Protein AF-A0A3P7KPG3-F1 (afdb_monomer)

Sequence (148 aa):
MLAALNVNKDDPLLQVYSSTQEKLDAVTAELQKEKNRSKALESEVEDLQGEFELDRLDYLETIRKQDQQLKLLGQILDKIQPIIRKDSNYYNIEKVKKDSIWNEDEGRWVLPEMSVSRTVLPNAHNGKFLPLVTPRYYQLYFRDWFKQ

Organism: Strongylus vulgaris (NCBI:txid40348)

Structure (mmCIF, N/CA/C/O backbone):
data_AF-A0A3P7KPG3-F1
#
_entry.id   AF-A0A3P7KPG3-F1
#
loop_
_atom_site.group_PDB
_atom_site.id
_atom_site.type_symbol
_atom_site.label_atom_id
_atom_site.label_alt_id
_atom_site.label_comp_id
_atom_site.label_asym_id
_atom_site.label_entity_id
_atom_site.label_seq_id
_atom_site.pdbx_PDB_ins_code
_atom_site.Cartn_x
_atom_site.Cartn_y
_atom_site.Cartn_z
_atom_site.occupancy
_atom_site.B_iso_or_equiv
_atom_site.auth_seq_id
_atom_site.auth_comp_id
_atom_site.auth_asym_id
_atom_site.auth_atom_id
_atom_site.pdbx_PDB_model_num
ATOM 1 N N . MET A 1 1 ? -34.325 -14.241 79.768 1.00 38.91 1 MET A N 1
ATOM 2 C CA . MET A 1 1 ? -35.617 -13.795 79.210 1.00 38.91 1 MET A CA 1
ATOM 3 C C . MET A 1 1 ? -35.340 -13.248 77.814 1.00 38.91 1 MET A C 1
ATOM 5 O O . MET A 1 1 ? -35.168 -12.054 77.636 1.00 38.91 1 MET A O 1
ATOM 9 N N . LEU A 1 2 ? -35.167 -14.153 76.847 1.00 44.59 2 LEU A N 1
ATOM 10 C CA . LEU A 1 2 ? -35.043 -13.812 75.431 1.00 44.59 2 LEU A CA 1
ATOM 11 C C . LEU A 1 2 ? -36.469 -13.615 74.921 1.00 44.59 2 LEU A C 1
ATOM 13 O O . LEU A 1 2 ? -37.086 -14.547 74.413 1.00 44.59 2 LEU A O 1
ATOM 17 N N . ALA A 1 3 ? -37.028 -12.432 75.177 1.00 45.91 3 ALA A N 1
ATOM 18 C CA . ALA A 1 3 ? -38.229 -12.001 74.487 1.00 45.91 3 ALA A CA 1
ATOM 19 C C . ALA A 1 3 ? -37.832 -11.878 73.019 1.00 45.91 3 ALA A C 1
ATOM 21 O O . ALA A 1 3 ? -37.131 -10.948 72.623 1.00 45.91 3 ALA A O 1
ATOM 22 N N . ALA A 1 4 ? -38.188 -12.912 72.262 1.00 51.00 4 ALA A N 1
ATOM 23 C CA . ALA A 1 4 ? -38.101 -12.930 70.825 1.00 51.00 4 ALA A CA 1
ATOM 24 C C . ALA A 1 4 ? -38.693 -11.614 70.319 1.00 51.00 4 ALA A C 1
ATOM 26 O O . ALA A 1 4 ? -39.880 -11.342 70.506 1.00 51.00 4 ALA A O 1
ATOM 27 N N . LEU A 1 5 ? -37.839 -10.794 69.711 1.00 51.03 5 LEU A N 1
ATOM 28 C CA . LEU A 1 5 ? -38.249 -9.781 68.758 1.00 51.03 5 LEU A CA 1
ATOM 29 C C . LEU A 1 5 ? -38.984 -10.537 67.649 1.00 51.03 5 LEU A C 1
ATOM 31 O O . LEU A 1 5 ? -38.387 -10.966 66.665 1.00 51.03 5 LEU A O 1
ATOM 35 N N . ASN A 1 6 ? -40.277 -10.779 67.862 1.00 55.44 6 ASN A N 1
ATOM 36 C CA . ASN A 1 6 ? -41.199 -11.280 66.863 1.00 55.44 6 ASN A CA 1
ATOM 37 C C . ASN A 1 6 ? -41.466 -10.123 65.898 1.00 55.44 6 ASN A C 1
ATOM 39 O O . ASN A 1 6 ? -42.538 -9.520 65.896 1.00 55.44 6 ASN A O 1
ATOM 43 N N . VAL A 1 7 ? -40.431 -9.770 65.133 1.00 58.09 7 VAL A N 1
ATOM 44 C CA . VAL A 1 7 ? -40.558 -8.977 63.919 1.00 58.09 7 VAL A CA 1
ATOM 45 C C . VAL A 1 7 ? -41.374 -9.858 62.985 1.00 58.09 7 VAL A C 1
ATOM 47 O O . VAL A 1 7 ? -40.856 -10.809 62.397 1.00 58.09 7 VAL A O 1
ATOM 50 N N . ASN A 1 8 ? -42.688 -9.628 62.953 1.00 61.88 8 ASN A N 1
ATOM 51 C CA . ASN A 1 8 ? -43.569 -10.312 62.021 1.00 61.88 8 ASN A CA 1
ATOM 52 C C . ASN A 1 8 ? -43.022 -10.056 60.615 1.00 61.88 8 ASN A C 1
ATOM 54 O O . ASN A 1 8 ? -42.847 -8.909 60.212 1.00 61.88 8 ASN A O 1
ATOM 58 N N . LYS A 1 9 ? -42.748 -11.130 59.869 1.00 59.75 9 LYS A N 1
ATOM 59 C CA . LYS A 1 9 ? -42.290 -11.066 58.469 1.00 59.75 9 LYS A CA 1
ATOM 60 C C . LYS A 1 9 ? -43.300 -10.365 57.540 1.00 59.75 9 LYS A C 1
ATOM 62 O O . LYS A 1 9 ? -42.970 -10.045 56.402 1.00 59.75 9 LYS A O 1
ATOM 67 N N . ASP A 1 10 ? -44.498 -10.102 58.057 1.00 66.12 10 ASP A N 1
ATOM 68 C CA . ASP A 1 10 ? -45.590 -9.387 57.405 1.00 66.12 10 ASP A CA 1
ATOM 69 C C . ASP A 1 10 ? -45.587 -7.876 57.684 1.00 66.12 10 ASP A C 1
ATOM 71 O O . ASP A 1 10 ? -46.525 -7.195 57.279 1.00 66.12 10 ASP A O 1
ATOM 75 N N . ASP A 1 11 ? -44.571 -7.331 58.370 1.00 79.38 11 ASP A N 1
ATOM 76 C CA . ASP A 1 11 ? -44.405 -5.879 58.482 1.00 79.38 11 ASP A CA 1
ATOM 77 C C . ASP A 1 11 ? -44.168 -5.291 57.074 1.00 79.38 11 ASP A C 1
ATOM 79 O O . ASP A 1 11 ? -43.120 -5.556 56.464 1.00 79.38 11 ASP A O 1
ATOM 83 N N . PRO A 1 12 ? -45.111 -4.498 56.527 1.00 82.88 12 PRO A N 1
ATOM 84 C CA . PRO A 1 12 ? -45.011 -3.969 55.169 1.00 82.88 12 PRO A CA 1
ATOM 85 C C . PRO A 1 12 ? -43.734 -3.151 54.951 1.00 82.88 12 PRO A C 1
ATOM 87 O O . PRO A 1 12 ? -43.199 -3.111 53.842 1.00 82.88 12 PRO A O 1
ATOM 90 N N . LEU A 1 13 ? -43.206 -2.529 56.010 1.00 86.12 13 LEU A N 1
ATOM 91 C CA . LEU A 1 13 ? -41.978 -1.745 55.940 1.00 86.12 13 LEU A CA 1
ATOM 92 C C . LEU A 1 13 ? -40.745 -2.631 55.700 1.00 86.12 13 LEU A C 1
ATOM 94 O O . LEU A 1 13 ? -39.859 -2.257 54.930 1.00 86.12 13 LEU A O 1
ATOM 98 N N . LEU A 1 14 ? -40.712 -3.829 56.293 1.00 84.38 14 LEU A N 1
ATOM 99 C CA . LEU A 1 14 ? -39.634 -4.804 56.103 1.00 84.38 14 LEU A CA 1
ATOM 100 C C . LEU A 1 14 ? -39.641 -5.375 54.673 1.00 84.38 14 LEU A C 1
ATOM 102 O O . LEU A 1 14 ? -38.582 -5.599 54.082 1.00 84.38 14 LEU A O 1
ATOM 106 N N . GLN A 1 15 ? -40.828 -5.558 54.087 1.00 86.00 15 GLN A N 1
ATOM 107 C CA . GLN A 1 15 ? -40.989 -6.007 52.698 1.00 86.00 15 GLN A CA 1
ATOM 108 C C . GLN A 1 15 ? -40.553 -4.939 51.686 1.00 86.00 15 GLN A C 1
ATOM 110 O O . GLN A 1 15 ? -39.842 -5.240 50.729 1.00 86.00 15 GLN A O 1
ATOM 115 N N . VAL A 1 16 ? -40.915 -3.671 51.910 1.00 89.75 16 VAL A N 1
ATOM 116 C CA . VAL A 1 16 ? -40.454 -2.565 51.054 1.00 89.75 16 VAL A CA 1
ATOM 117 C C . VAL A 1 16 ? -38.939 -2.397 51.158 1.00 89.75 16 VAL A C 1
ATOM 119 O O . VAL A 1 16 ? -38.279 -2.227 50.132 1.00 89.75 16 VAL A O 1
ATOM 122 N N . TYR A 1 17 ? -38.373 -2.488 52.365 1.00 89.00 17 TYR A N 1
ATOM 123 C CA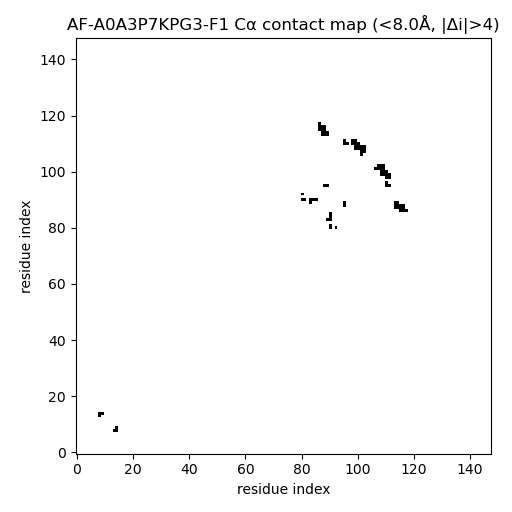 . TYR A 1 17 ? -36.928 -2.383 52.565 1.00 89.00 17 TYR A CA 1
ATOM 124 C C . TYR A 1 17 ? -36.169 -3.524 51.877 1.00 89.00 17 TYR A C 1
ATOM 126 O O . TYR A 1 17 ? -35.251 -3.256 51.107 1.00 89.00 17 TYR A O 1
ATOM 134 N N . SER A 1 18 ? -36.593 -4.777 52.077 1.00 84.94 18 SER A N 1
ATOM 135 C CA . SER A 1 18 ? -35.984 -5.938 51.406 1.00 84.94 18 SER A CA 1
ATOM 136 C C . SER A 1 18 ? -36.102 -5.860 49.882 1.00 84.94 18 SER A C 1
ATOM 138 O O . SER A 1 18 ? -35.093 -5.999 49.199 1.00 84.94 18 SER A O 1
ATOM 140 N N . SER A 1 19 ? -37.275 -5.516 49.336 1.00 90.81 19 SER A N 1
ATOM 141 C CA . SER A 1 19 ? -37.448 -5.332 47.886 1.00 90.81 19 SER A CA 1
ATOM 142 C C . SER A 1 19 ? -36.581 -4.200 47.325 1.00 90.81 19 SER A C 1
ATOM 144 O O . SER A 1 19 ? -36.068 -4.289 46.208 1.00 90.81 19 SER A O 1
ATOM 146 N N . THR A 1 20 ? -36.408 -3.118 48.086 1.00 92.31 20 THR A N 1
ATOM 147 C CA . THR A 1 20 ? -35.553 -1.994 47.680 1.00 92.31 20 THR A CA 1
ATOM 148 C C . THR A 1 20 ? -34.080 -2.388 47.715 1.00 92.31 20 THR A C 1
ATOM 150 O O . THR A 1 20 ? -33.349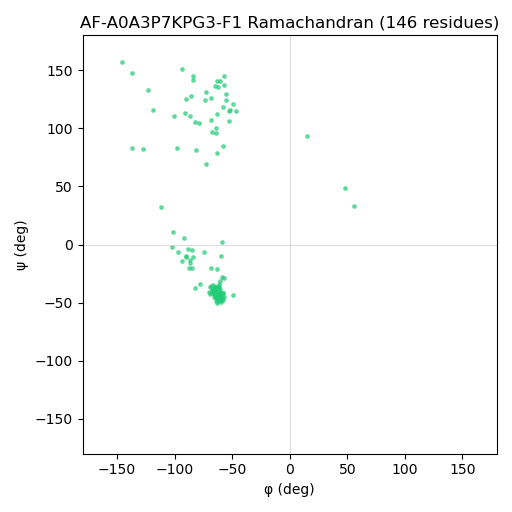 -2.052 46.786 1.00 92.31 20 THR A O 1
ATOM 153 N N . GLN A 1 21 ? -33.660 -3.140 48.734 1.00 93.00 21 GLN A N 1
ATOM 154 C CA . GLN A 1 21 ? -32.302 -3.662 48.842 1.00 93.00 21 GLN A CA 1
ATOM 155 C C . GLN A 1 21 ? -31.985 -4.630 47.696 1.00 93.00 21 GLN A C 1
ATOM 157 O O . GLN A 1 21 ? -30.973 -4.457 47.027 1.00 93.00 21 GLN A O 1
ATOM 162 N N . GLU A 1 22 ? -32.883 -5.569 47.385 1.00 94.38 22 GLU A N 1
ATOM 163 C CA . GLU A 1 22 ? -32.716 -6.491 46.253 1.00 94.38 22 GLU A CA 1
ATOM 164 C C . GLU A 1 22 ? -32.566 -5.748 44.918 1.00 94.38 22 GLU A C 1
ATOM 166 O O . GLU A 1 22 ? -31.708 -6.087 44.101 1.00 94.38 22 GLU A O 1
ATOM 171 N N . LYS A 1 23 ? -33.364 -4.696 44.690 1.00 95.12 23 LYS A N 1
ATOM 172 C CA . LYS A 1 23 ? -33.237 -3.853 43.489 1.00 95.12 23 LYS A CA 1
ATOM 173 C C . LYS A 1 23 ? -31.916 -3.093 43.463 1.00 95.12 23 LYS A C 1
ATOM 175 O O . LYS A 1 23 ? -31.309 -2.987 42.401 1.00 95.12 23 LYS A O 1
ATOM 180 N N . LEU A 1 24 ? -31.481 -2.557 44.603 1.00 96.31 24 LEU A N 1
ATOM 181 C CA . LEU A 1 24 ? -30.203 -1.859 44.716 1.00 96.31 24 LEU A CA 1
ATOM 182 C C . LEU A 1 24 ? -29.037 -2.802 44.399 1.00 96.31 24 LEU A C 1
ATOM 184 O O . LEU A 1 24 ? -28.144 -2.432 43.634 1.00 96.31 24 LEU A O 1
ATOM 188 N N . ASP A 1 25 ? -29.076 -4.025 44.922 1.00 96.12 25 ASP A N 1
ATOM 189 C CA . ASP A 1 25 ? -28.065 -5.051 44.675 1.00 96.12 25 ASP A CA 1
ATOM 190 C C . ASP A 1 25 ? -28.055 -5.467 43.198 1.00 96.12 25 ASP A C 1
ATOM 192 O O . ASP A 1 25 ? -26.991 -5.519 42.578 1.00 96.12 25 ASP A O 1
ATOM 196 N N . ALA A 1 26 ? -29.232 -5.668 42.593 1.00 96.62 26 ALA A N 1
ATOM 197 C CA . ALA A 1 26 ? -29.361 -5.988 41.171 1.00 96.62 26 ALA A CA 1
ATOM 198 C C . ALA A 1 26 ? -28.807 -4.871 40.268 1.00 96.62 26 ALA A C 1
ATOM 200 O O . ALA A 1 26 ? -28.042 -5.142 39.342 1.00 96.62 26 ALA A O 1
ATOM 201 N N . VAL A 1 27 ? -29.137 -3.607 40.558 1.00 97.38 27 VAL A N 1
ATOM 202 C CA . VAL A 1 27 ? -28.611 -2.446 39.818 1.00 97.38 27 VAL A CA 1
ATOM 203 C C . VAL A 1 27 ? -27.099 -2.319 39.999 1.00 97.38 27 VAL A C 1
ATOM 205 O O . VAL A 1 27 ? -26.387 -2.035 39.037 1.00 97.38 27 VAL A O 1
ATOM 208 N N . THR A 1 28 ? -26.588 -2.559 41.207 1.00 96.88 28 THR A N 1
ATOM 209 C CA . THR A 1 28 ? -25.147 -2.506 41.490 1.00 96.88 28 THR A CA 1
ATOM 210 C C . THR A 1 28 ? -24.396 -3.608 40.742 1.00 96.88 28 THR A C 1
ATOM 212 O O . THR A 1 28 ? -23.328 -3.348 40.183 1.00 96.88 28 THR A O 1
ATOM 215 N N . ALA A 1 29 ? -24.964 -4.815 40.670 1.00 97.31 29 ALA A N 1
ATOM 216 C CA . ALA A 1 29 ? -24.402 -5.926 39.911 1.00 97.31 29 ALA A CA 1
ATOM 217 C C . ALA A 1 29 ? -24.357 -5.627 38.404 1.00 97.31 29 ALA A C 1
ATOM 219 O O . ALA A 1 29 ? -23.310 -5.813 37.776 1.00 97.31 29 ALA A O 1
ATOM 220 N N . GLU A 1 30 ? -25.445 -5.102 37.831 1.00 97.38 30 GLU A N 1
ATOM 221 C CA . GLU A 1 30 ? -25.479 -4.739 36.408 1.00 97.38 30 GLU A CA 1
ATOM 222 C C . GLU A 1 30 ? -24.514 -3.586 36.102 1.00 97.38 30 GLU A C 1
ATOM 224 O O . GLU A 1 30 ? -23.757 -3.647 35.136 1.00 97.38 30 GLU A O 1
ATOM 229 N N . LEU A 1 31 ? -24.444 -2.573 36.974 1.00 97.69 31 LEU A N 1
ATOM 230 C CA . LEU A 1 31 ? -23.483 -1.479 36.836 1.00 97.69 31 LEU A CA 1
ATOM 231 C C . LEU A 1 31 ? -22.040 -1.992 36.843 1.00 97.69 31 LEU A C 1
ATOM 233 O O . LEU A 1 31 ? -21.211 -1.522 36.063 1.00 97.69 31 LEU A O 1
ATOM 237 N N . GLN A 1 32 ? -21.715 -2.943 37.720 1.00 97.88 32 GLN A N 1
ATOM 238 C CA . GLN A 1 32 ? -20.372 -3.512 37.777 1.00 97.88 32 GLN A CA 1
ATOM 239 C C . GLN A 1 32 ? -20.042 -4.315 36.514 1.00 97.88 32 GLN A C 1
ATOM 241 O O . GLN A 1 32 ? -18.923 -4.228 36.003 1.00 97.88 32 GLN A O 1
ATOM 246 N N . LYS A 1 33 ? -21.013 -5.062 35.987 1.00 98.00 33 LYS A N 1
ATOM 247 C CA . LYS A 1 33 ? -20.880 -5.807 34.734 1.00 9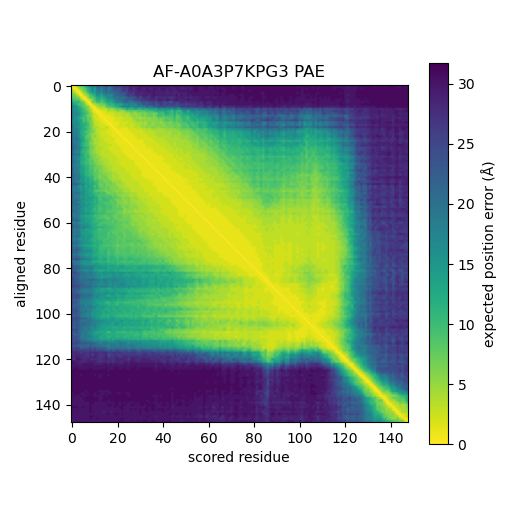8.00 33 LYS A CA 1
ATOM 248 C C . LYS A 1 33 ? -20.637 -4.874 33.548 1.00 98.00 33 LYS A C 1
ATOM 250 O O . LYS A 1 33 ? -19.675 -5.084 32.811 1.00 98.00 33 LYS A O 1
ATOM 255 N N . GLU A 1 34 ? -21.428 -3.815 33.406 1.00 97.88 34 GLU A N 1
ATOM 256 C CA . GLU A 1 34 ? -21.255 -2.846 32.319 1.00 97.88 34 GLU A CA 1
ATOM 257 C C . GLU A 1 34 ? -19.947 -2.052 32.452 1.00 97.88 34 GLU A C 1
ATOM 259 O O . GLU A 1 34 ? -19.268 -1.819 31.456 1.00 97.88 34 GLU A O 1
ATOM 264 N N . LYS A 1 35 ? -19.497 -1.733 33.674 1.00 98.06 35 LYS A N 1
ATOM 265 C CA . LYS A 1 35 ? -18.157 -1.154 33.897 1.00 98.06 35 LYS A CA 1
ATOM 266 C C . LYS A 1 35 ? -17.038 -2.076 33.426 1.00 98.06 35 LYS A C 1
ATOM 268 O O . LYS A 1 35 ? -16.084 -1.612 32.809 1.00 98.06 35 LYS A O 1
ATOM 273 N N . ASN A 1 36 ? -17.133 -3.369 33.731 1.00 98.06 36 ASN A N 1
ATOM 274 C CA . ASN A 1 36 ? -16.139 -4.342 33.285 1.00 98.06 36 ASN A CA 1
ATOM 275 C C . ASN A 1 36 ? -16.154 -4.476 31.758 1.00 98.06 36 ASN A C 1
ATOM 277 O O . ASN A 1 36 ? -15.093 -4.548 31.144 1.00 98.06 36 ASN A O 1
ATOM 281 N N . ARG A 1 37 ? -17.343 -4.444 31.147 1.00 98.00 37 ARG A N 1
ATOM 282 C CA . ARG A 1 37 ? -17.499 -4.447 29.691 1.00 98.00 37 ARG A CA 1
ATOM 283 C C . ARG A 1 37 ? -16.892 -3.202 29.044 1.00 98.00 37 ARG A C 1
ATOM 285 O O . ARG A 1 37 ? -16.168 -3.349 28.070 1.00 98.00 37 ARG A O 1
ATOM 292 N N . SER A 1 38 ? -17.137 -2.011 29.597 1.00 98.25 38 SER A N 1
ATOM 293 C CA . SER A 1 38 ? -16.544 -0.757 29.105 1.00 98.25 38 SER A CA 1
ATOM 294 C C . SER A 1 38 ? -15.023 -0.831 29.118 1.00 98.25 38 SER A C 1
ATOM 296 O O . SER A 1 38 ? -14.394 -0.573 28.103 1.00 98.25 38 SER A O 1
ATOM 298 N N . LYS A 1 39 ? -14.433 -1.293 30.227 1.00 98.25 39 LYS A N 1
ATOM 299 C CA . LYS A 1 39 ? -12.977 -1.462 30.339 1.00 98.25 39 LYS A CA 1
ATOM 300 C C . LYS A 1 39 ? -12.413 -2.463 29.334 1.00 98.25 39 LYS A C 1
ATOM 302 O O . LYS A 1 39 ? -11.339 -2.238 28.795 1.00 98.25 39 LYS A O 1
ATOM 307 N N . ALA A 1 40 ? -13.120 -3.569 29.100 1.00 98.25 40 ALA A N 1
ATOM 308 C CA . ALA A 1 40 ? -12.702 -4.555 28.109 1.00 98.25 40 ALA A CA 1
ATOM 309 C C . ALA A 1 40 ? -12.721 -3.964 26.691 1.00 98.25 40 ALA A C 1
ATOM 311 O O . ALA A 1 40 ? -11.761 -4.138 25.952 1.00 98.25 40 ALA A O 1
ATOM 312 N N . LEU A 1 41 ? -13.773 -3.215 26.345 1.00 98.31 41 LEU A N 1
ATOM 313 C CA . LEU A 1 41 ? -13.879 -2.535 25.052 1.00 98.31 41 LEU A CA 1
ATOM 314 C C . LEU A 1 41 ? -12.836 -1.420 24.893 1.00 98.31 41 LEU A C 1
ATOM 316 O O . LEU A 1 41 ? -12.290 -1.255 23.811 1.00 98.31 41 LEU A O 1
ATOM 320 N N . GLU A 1 42 ? -12.544 -0.663 25.951 1.00 98.31 42 GLU A N 1
ATOM 321 C CA . GLU A 1 42 ? -11.484 0.353 25.949 1.00 98.31 42 GLU A CA 1
ATOM 322 C C . GLU A 1 42 ? -10.111 -0.276 25.675 1.00 98.31 42 GLU A C 1
ATOM 324 O O . GLU A 1 42 ? -9.375 0.232 24.834 1.00 98.31 42 GLU A O 1
ATOM 329 N N . SER A 1 43 ? -9.810 -1.413 26.315 1.00 98.19 43 SER A N 1
ATOM 330 C CA . SER A 1 43 ? -8.584 -2.181 26.056 1.00 98.19 43 SER A CA 1
ATOM 331 C C . SER A 1 43 ? -8.523 -2.688 24.616 1.00 98.19 43 SER A C 1
ATOM 333 O O . SER A 1 43 ? -7.497 -2.550 23.968 1.00 98.19 43 SER A O 1
ATOM 335 N N . GLU A 1 44 ? -9.623 -3.235 24.092 1.00 98.38 44 GLU A N 1
ATOM 336 C CA . GLU A 1 44 ? -9.681 -3.730 22.712 1.00 98.38 44 GLU A CA 1
ATOM 337 C C . GLU A 1 44 ? -9.467 -2.600 21.695 1.00 98.38 44 GLU A C 1
ATOM 339 O O . GLU A 1 44 ? -8.787 -2.784 20.688 1.00 98.38 44 GLU A O 1
ATOM 344 N N . VAL A 1 45 ? -10.002 -1.405 21.965 1.00 98.44 45 VAL A N 1
ATOM 345 C CA . VAL A 1 45 ? -9.762 -0.223 21.126 1.00 98.44 45 VAL A CA 1
ATOM 346 C C . VAL A 1 45 ? -8.290 0.186 21.150 1.00 98.44 45 VAL A C 1
ATOM 348 O O . VAL A 1 45 ? -7.751 0.509 20.093 1.00 98.44 45 VAL A O 1
ATOM 351 N N . GLU A 1 46 ? -7.649 0.185 22.319 1.00 98.31 46 GLU A N 1
ATOM 352 C CA . GLU A 1 46 ? -6.225 0.515 22.450 1.00 98.31 46 GLU A CA 1
ATOM 353 C C . GLU A 1 46 ? -5.343 -0.505 21.717 1.00 98.31 46 GLU A C 1
ATOM 355 O O . GLU A 1 46 ? -4.475 -0.112 20.936 1.00 98.31 46 GLU A O 1
ATOM 360 N N . ASP A 1 47 ? -5.626 -1.798 21.887 1.00 98.44 47 ASP A N 1
ATOM 361 C CA . ASP A 1 47 ? -4.910 -2.883 21.212 1.00 98.44 47 ASP A CA 1
ATOM 362 C C . ASP A 1 47 ? -5.029 -2.750 19.684 1.00 98.44 47 ASP A C 1
ATOM 364 O O . ASP A 1 47 ? -4.017 -2.725 18.979 1.00 98.44 47 ASP A O 1
ATOM 368 N N . LEU A 1 48 ? -6.251 -2.562 19.169 1.00 98.50 48 LEU A N 1
ATOM 369 C CA . LEU A 1 48 ? -6.491 -2.368 17.735 1.00 98.50 48 LEU A CA 1
ATOM 370 C C . LEU A 1 48 ? -5.780 -1.123 17.200 1.00 98.50 48 LEU A C 1
ATOM 372 O O . LEU A 1 48 ? -5.197 -1.162 16.117 1.00 98.50 48 LEU A O 1
ATOM 376 N N . GLN A 1 49 ? -5.817 -0.007 17.932 1.00 98.25 49 GLN A N 1
ATOM 377 C CA . GLN A 1 49 ? -5.100 1.208 17.534 1.00 98.25 49 GLN A CA 1
ATOM 378 C C . GLN A 1 49 ? -3.591 0.962 17.450 1.00 98.25 49 GLN A C 1
ATOM 380 O O . GLN A 1 49 ? -2.971 1.381 16.471 1.00 98.25 49 GLN A O 1
ATOM 385 N N . GLY A 1 50 ? -3.022 0.235 18.415 1.00 98.31 50 GLY A N 1
ATOM 386 C CA . GLY A 1 50 ? -1.620 -0.173 18.391 1.00 98.31 50 GLY A CA 1
ATOM 387 C C . GLY A 1 50 ? -1.275 -1.030 17.170 1.00 98.31 50 GLY A C 1
ATOM 388 O O . GLY A 1 50 ? -0.293 -0.746 16.482 1.00 98.31 50 GLY A O 1
ATOM 389 N N . GLU A 1 51 ? -2.101 -2.029 16.847 1.00 98.44 51 GLU A N 1
ATOM 390 C CA . GLU A 1 51 ? -1.929 -2.864 15.648 1.00 98.44 51 GLU A CA 1
ATOM 391 C C . GLU A 1 51 ? -1.974 -2.027 14.359 1.00 98.44 51 GLU A C 1
ATOM 393 O O . GLU A 1 51 ? -1.068 -2.116 13.527 1.00 98.44 51 GLU A O 1
ATOM 398 N N . PHE A 1 52 ? -2.960 -1.132 14.222 1.00 98.44 52 PHE A N 1
ATOM 399 C CA . PHE A 1 52 ? -3.064 -0.239 13.063 1.00 98.44 52 PHE A CA 1
ATOM 400 C C . PHE A 1 52 ? -1.853 0.690 12.915 1.00 98.44 52 PHE A C 1
ATOM 402 O O . PHE A 1 52 ? -1.424 0.983 11.793 1.00 98.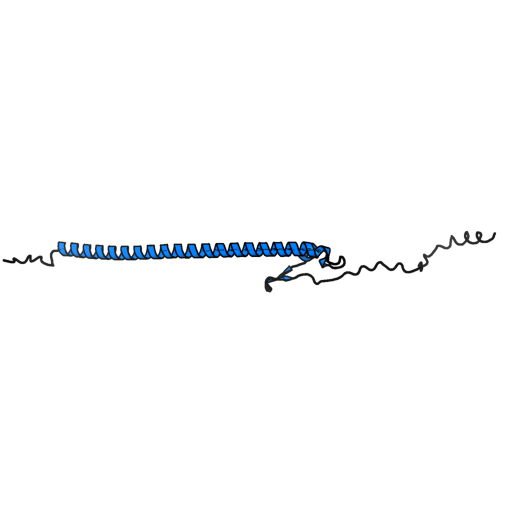44 52 PHE A O 1
ATOM 409 N N . GLU A 1 53 ? -1.305 1.192 14.022 1.00 98.44 53 GLU A N 1
ATOM 410 C CA . GLU A 1 53 ? -0.116 2.041 13.994 1.00 98.44 53 GLU A CA 1
ATOM 411 C C . GLU A 1 53 ? 1.128 1.273 13.542 1.00 98.44 53 GLU A C 1
ATOM 413 O O . GLU A 1 53 ? 1.896 1.797 12.726 1.00 98.44 53 GLU A O 1
ATOM 418 N N . LEU A 1 54 ? 1.305 0.036 14.013 1.00 98.38 54 LEU A N 1
ATOM 419 C CA . LEU A 1 54 ? 2.401 -0.840 13.597 1.00 98.38 54 LEU A CA 1
ATOM 420 C C . LEU A 1 54 ? 2.314 -1.173 12.104 1.00 98.38 54 LEU A C 1
ATOM 422 O O . LEU A 1 54 ? 3.273 -0.919 11.370 1.00 98.38 54 LEU A O 1
ATOM 426 N N . ASP A 1 55 ? 1.148 -1.610 11.629 1.00 98.44 55 ASP A N 1
ATOM 427 C CA . ASP A 1 55 ? 0.919 -1.904 10.210 1.00 98.44 55 ASP A CA 1
ATOM 428 C C . ASP A 1 55 ? 1.188 -0.676 9.336 1.00 98.44 55 ASP A C 1
ATOM 430 O O . ASP A 1 55 ? 1.836 -0.745 8.286 1.00 98.44 55 ASP A O 1
ATOM 434 N N . ARG A 1 56 ? 0.744 0.502 9.789 1.00 98.44 56 ARG A N 1
ATOM 435 C CA . ARG A 1 56 ? 1.014 1.763 9.098 1.00 98.44 56 ARG A CA 1
ATOM 436 C C . ARG A 1 56 ? 2.514 2.046 9.003 1.00 98.44 56 ARG A C 1
ATOM 438 O O . ARG A 1 56 ? 2.968 2.523 7.958 1.00 98.44 56 ARG A O 1
ATOM 445 N N . LEU A 1 57 ? 3.281 1.818 10.068 1.00 98.44 57 LEU A N 1
ATOM 446 C CA . LEU A 1 57 ? 4.733 2.012 10.053 1.00 98.44 57 LEU A CA 1
ATOM 447 C C . LEU A 1 57 ? 5.412 1.057 9.064 1.00 98.44 57 LEU A C 1
ATOM 449 O O . LEU A 1 57 ? 6.242 1.512 8.269 1.00 98.44 57 LEU A O 1
ATOM 453 N N . ASP A 1 58 ? 5.001 -0.207 9.040 1.00 98.56 58 ASP A N 1
ATOM 454 C CA . ASP A 1 58 ? 5.534 -1.223 8.129 1.00 98.56 58 ASP A CA 1
ATOM 455 C C . ASP A 1 58 ? 5.198 -0.929 6.660 1.00 98.56 58 ASP A C 1
ATOM 457 O O . ASP A 1 58 ? 6.059 -1.047 5.774 1.00 98.56 58 ASP A O 1
ATOM 461 N N . TYR A 1 59 ? 3.983 -0.449 6.378 1.00 98.56 59 TYR A N 1
ATOM 462 C CA . TYR A 1 59 ? 3.618 0.015 5.038 1.00 98.56 59 TYR A CA 1
ATOM 463 C C . TYR A 1 59 ? 4.466 1.207 4.597 1.00 98.56 59 TYR A C 1
ATOM 465 O O . TYR A 1 59 ? 4.982 1.223 3.475 1.00 98.56 59 TYR A O 1
ATOM 473 N N . LEU A 1 60 ? 4.666 2.194 5.475 1.00 98.62 60 LEU A N 1
ATOM 474 C CA . LEU A 1 60 ? 5.519 3.342 5.167 1.00 98.62 60 LEU A CA 1
ATOM 475 C C . LEU A 1 60 ? 6.973 2.922 4.923 1.00 98.62 60 LEU A C 1
ATOM 477 O O . LEU A 1 60 ? 7.627 3.476 4.039 1.00 98.62 60 LEU A O 1
ATOM 481 N N . GLU A 1 61 ? 7.485 1.942 5.665 1.00 98.50 61 GLU A N 1
ATOM 482 C CA . GLU A 1 61 ? 8.828 1.404 5.447 1.00 98.50 61 GLU A CA 1
ATOM 483 C C . GLU A 1 61 ? 8.946 0.662 4.111 1.00 98.50 61 GLU A C 1
ATOM 485 O O . GLU A 1 61 ? 9.927 0.833 3.382 1.00 98.50 61 GLU A O 1
ATOM 490 N N . THR A 1 62 ? 7.917 -0.094 3.732 1.00 98.62 62 THR A N 1
ATOM 491 C CA . THR A 1 62 ? 7.854 -0.760 2.425 1.00 98.62 62 THR A CA 1
ATOM 492 C C . THR A 1 62 ? 7.901 0.255 1.282 1.00 98.62 62 THR A C 1
ATOM 494 O O . THR A 1 62 ? 8.705 0.096 0.362 1.00 98.62 62 THR A O 1
ATOM 497 N N . ILE A 1 63 ? 7.132 1.347 1.372 1.00 98.50 63 ILE A N 1
ATOM 498 C CA . ILE A 1 63 ? 7.151 2.439 0.382 1.00 98.50 63 ILE A CA 1
ATOM 499 C C . ILE A 1 63 ? 8.547 3.068 0.290 1.00 98.50 63 ILE A C 1
ATOM 501 O O . ILE A 1 63 ? 9.059 3.282 -0.810 1.00 98.50 63 ILE A O 1
ATOM 505 N N . ARG A 1 64 ? 9.205 3.329 1.428 1.00 98.69 64 ARG A N 1
ATOM 506 C CA . ARG A 1 64 ? 10.573 3.879 1.442 1.00 98.69 64 ARG A CA 1
ATOM 507 C C . ARG A 1 64 ? 11.566 2.950 0.753 1.00 98.69 64 ARG A C 1
ATOM 509 O O . ARG A 1 64 ? 12.373 3.415 -0.052 1.00 98.69 64 ARG A O 1
ATOM 516 N N . LYS A 1 65 ? 11.509 1.647 1.035 1.00 98.56 65 LYS A N 1
ATOM 517 C CA . LYS A 1 65 ? 12.373 0.648 0.386 1.00 98.56 65 LYS A CA 1
ATOM 518 C C . LYS A 1 65 ? 12.100 0.553 -1.114 1.00 98.56 65 LYS A C 1
ATOM 520 O O . LYS A 1 65 ? 13.047 0.490 -1.896 1.00 98.56 65 LYS A O 1
ATOM 525 N N . GLN A 1 66 ? 10.836 0.590 -1.529 1.00 98.50 66 GLN A N 1
ATOM 526 C CA . GLN A 1 66 ? 10.457 0.601 -2.945 1.00 98.50 66 GLN A CA 1
ATOM 527 C C . GLN A 1 66 ? 10.976 1.857 -3.663 1.00 98.50 66 GLN A C 1
ATOM 529 O O . GLN A 1 66 ? 11.558 1.740 -4.739 1.00 98.50 66 GLN A O 1
ATOM 534 N N . ASP A 1 67 ? 10.861 3.039 -3.053 1.00 98.56 67 ASP A N 1
ATOM 535 C CA . ASP A 1 67 ? 11.407 4.289 -3.601 1.00 98.56 67 ASP A CA 1
ATOM 536 C C . ASP A 1 67 ? 12.941 4.241 -3.738 1.00 98.56 67 ASP A C 1
ATOM 538 O O . ASP A 1 67 ? 13.495 4.646 -4.762 1.00 98.56 67 ASP A O 1
ATOM 542 N N . GLN A 1 68 ? 13.643 3.664 -2.755 1.00 98.62 68 GLN A N 1
ATOM 543 C CA . GLN A 1 68 ? 15.089 3.425 -2.853 1.00 98.62 68 GLN A CA 1
ATOM 544 C C . GLN A 1 68 ? 15.443 2.502 -4.029 1.00 98.62 68 GLN A C 1
ATOM 546 O O . GLN A 1 68 ? 16.385 2.791 -4.768 1.00 98.62 68 GLN A O 1
ATOM 551 N N . GLN A 1 69 ? 14.682 1.421 -4.236 1.00 98.56 69 GLN A N 1
ATOM 552 C CA . GLN A 1 69 ? 14.885 0.517 -5.374 1.00 98.56 69 GLN A CA 1
ATOM 553 C C . GLN A 1 69 ? 14.622 1.214 -6.715 1.00 98.56 69 GLN A C 1
ATOM 555 O O . GLN A 1 69 ? 15.419 1.069 -7.641 1.00 98.56 69 GLN A O 1
ATOM 560 N N . LEU A 1 70 ? 13.566 2.027 -6.822 1.00 98.19 70 LEU A N 1
ATOM 561 C CA . LEU A 1 70 ? 13.276 2.797 -8.037 1.00 98.19 70 LEU A CA 1
ATOM 562 C C . LEU A 1 70 ? 14.396 3.795 -8.358 1.00 98.19 70 LEU A C 1
ATOM 564 O O . LEU A 1 70 ? 14.813 3.897 -9.512 1.00 98.19 70 LEU A O 1
ATOM 568 N N . LYS A 1 71 ? 14.939 4.480 -7.343 1.00 98.50 71 LYS A N 1
ATOM 569 C CA . LYS A 1 71 ? 16.097 5.376 -7.501 1.00 98.50 71 LYS A CA 1
ATOM 570 C C . LYS A 1 71 ? 17.335 4.630 -7.987 1.00 98.50 71 LYS A C 1
ATOM 572 O O . LYS A 1 71 ? 17.987 5.101 -8.916 1.00 98.50 71 LYS A O 1
ATOM 577 N N . LEU A 1 72 ? 17.635 3.467 -7.408 1.00 98.56 72 LEU A N 1
ATOM 578 C CA . LEU A 1 72 ? 18.760 2.633 -7.835 1.00 98.56 72 LEU A CA 1
ATOM 579 C C . LEU A 1 72 ? 18.605 2.185 -9.296 1.00 98.56 72 LEU A C 1
ATOM 581 O O . LEU A 1 72 ? 19.539 2.324 -10.084 1.00 98.56 72 LEU A O 1
ATOM 585 N N . LEU A 1 73 ? 17.422 1.692 -9.675 1.00 97.88 73 LEU A N 1
ATOM 586 C CA . LEU A 1 73 ? 17.133 1.286 -11.053 1.00 97.88 73 LEU A CA 1
ATOM 587 C C . LEU A 1 73 ? 17.256 2.465 -12.028 1.00 97.88 73 LEU A C 1
ATOM 589 O O . LEU A 1 73 ? 17.843 2.302 -13.096 1.00 97.88 73 LEU A O 1
ATOM 593 N N . GLY A 1 74 ? 16.776 3.653 -11.647 1.00 96.75 74 GLY A N 1
ATOM 594 C CA . GLY A 1 74 ? 16.958 4.883 -12.423 1.00 96.75 74 GLY A CA 1
ATOM 595 C C . GLY A 1 74 ? 18.434 5.236 -12.621 1.00 96.75 74 GLY A C 1
ATOM 596 O O . GLY A 1 74 ? 18.874 5.436 -13.749 1.00 96.75 74 GLY A O 1
ATOM 597 N N . GLN A 1 75 ? 19.231 5.204 -11.551 1.00 98.25 75 GLN A N 1
ATOM 598 C CA . GLN A 1 75 ? 20.674 5.465 -11.619 1.00 98.25 75 GLN A CA 1
ATOM 599 C C . GLN A 1 75 ? 21.416 4.462 -12.510 1.00 98.25 75 GLN A C 1
ATOM 601 O O . GLN A 1 75 ? 22.315 4.845 -13.260 1.00 98.25 75 GLN A O 1
ATOM 606 N N . ILE A 1 76 ? 21.056 3.178 -12.442 1.00 97.44 76 ILE A N 1
ATOM 607 C CA . ILE A 1 76 ? 21.615 2.143 -13.321 1.00 97.44 76 ILE A CA 1
ATOM 608 C C . ILE A 1 76 ? 21.234 2.433 -14.777 1.00 97.44 76 ILE A C 1
ATOM 610 O O . ILE A 1 76 ? 22.094 2.379 -15.659 1.00 97.44 76 ILE A O 1
ATOM 614 N N . LEU A 1 77 ? 19.972 2.779 -15.035 1.00 95.56 77 LEU A N 1
ATOM 615 C CA . LEU A 1 77 ? 19.481 3.097 -16.373 1.00 95.56 77 LEU A CA 1
ATOM 616 C C . LEU A 1 77 ? 20.221 4.291 -16.983 1.00 95.56 77 LEU A C 1
ATOM 618 O O . LEU A 1 77 ? 20.645 4.208 -18.134 1.00 95.56 77 LEU A O 1
ATOM 622 N N . ASP A 1 78 ? 20.466 5.343 -16.200 1.00 95.38 78 ASP A N 1
ATOM 623 C CA . ASP A 1 78 ? 21.233 6.522 -16.624 1.00 95.38 78 ASP A CA 1
ATOM 624 C C . ASP A 1 78 ? 22.677 6.169 -17.021 1.00 95.38 78 ASP A C 1
ATOM 626 O O . ASP A 1 78 ? 23.261 6.797 -17.906 1.00 95.38 78 ASP A O 1
ATOM 630 N N . LYS A 1 79 ? 23.271 5.141 -16.395 1.00 96.38 79 LYS A N 1
ATOM 631 C CA . LYS A 1 79 ? 24.601 4.627 -16.769 1.00 96.38 79 LYS A CA 1
ATOM 632 C C . LYS A 1 79 ? 24.569 3.750 -18.017 1.00 96.38 79 LYS A C 1
ATOM 634 O O . LYS A 1 79 ? 25.537 3.760 -18.775 1.00 96.38 79 LYS A O 1
ATOM 639 N N . ILE A 1 80 ? 23.495 2.990 -18.226 1.00 95.06 80 ILE A N 1
ATOM 640 C CA . ILE A 1 80 ? 23.369 2.052 -19.350 1.00 95.06 80 ILE A CA 1
ATOM 641 C C . ILE A 1 80 ? 22.927 2.760 -20.634 1.00 95.06 80 ILE A C 1
ATOM 643 O O . ILE A 1 80 ? 23.426 2.418 -21.705 1.00 95.06 80 ILE A O 1
ATOM 647 N N . GLN A 1 81 ? 22.033 3.750 -20.554 1.00 93.75 81 GLN A N 1
ATOM 648 C CA . GLN A 1 81 ? 21.437 4.420 -21.718 1.00 93.75 81 GLN A CA 1
ATOM 649 C C . GLN A 1 81 ? 22.466 4.885 -22.770 1.00 93.75 81 GLN A C 1
ATOM 651 O O . GLN A 1 81 ? 22.248 4.596 -23.948 1.00 93.75 81 GLN A O 1
ATOM 656 N N . PRO A 1 82 ? 23.615 5.494 -22.407 1.00 92.69 82 PRO A N 1
ATOM 657 C CA . PRO A 1 82 ? 24.609 5.949 -23.383 1.00 92.69 82 PRO A CA 1
ATOM 658 C C . PRO A 1 82 ? 25.328 4.810 -24.119 1.00 92.69 82 PRO A C 1
ATOM 660 O O . PRO A 1 82 ? 25.920 5.030 -25.175 1.00 92.69 82 PRO A O 1
ATOM 663 N N . ILE A 1 83 ? 25.314 3.604 -23.545 1.00 94.75 83 ILE A N 1
ATOM 664 C CA . ILE A 1 83 ? 25.973 2.402 -24.072 1.00 94.75 83 ILE A CA 1
ATOM 665 C C . ILE A 1 83 ? 25.062 1.696 -25.091 1.00 94.75 83 ILE A C 1
ATOM 667 O O . ILE A 1 83 ? 25.534 0.939 -25.941 1.00 94.75 83 ILE A O 1
ATOM 671 N N . ILE A 1 84 ? 23.751 1.960 -25.048 1.00 93.50 84 ILE A N 1
ATOM 672 C CA . ILE A 1 84 ? 22.784 1.398 -25.993 1.00 93.50 84 ILE A CA 1
ATOM 673 C C . ILE A 1 84 ? 23.086 1.922 -27.401 1.00 93.50 84 ILE A C 1
ATOM 675 O O . ILE A 1 84 ? 23.343 3.106 -27.624 1.00 93.50 84 ILE A O 1
ATOM 679 N N . ARG A 1 85 ? 23.038 1.025 -28.389 1.00 92.75 85 ARG A N 1
ATOM 680 C CA . ARG A 1 85 ? 23.292 1.385 -29.785 1.00 92.75 85 ARG A CA 1
ATOM 681 C C . ARG A 1 85 ? 22.254 2.384 -30.293 1.00 92.75 85 ARG A C 1
ATOM 683 O O . ARG A 1 85 ? 21.056 2.169 -30.138 1.00 92.75 85 ARG A O 1
ATOM 690 N N . LYS A 1 86 ? 22.718 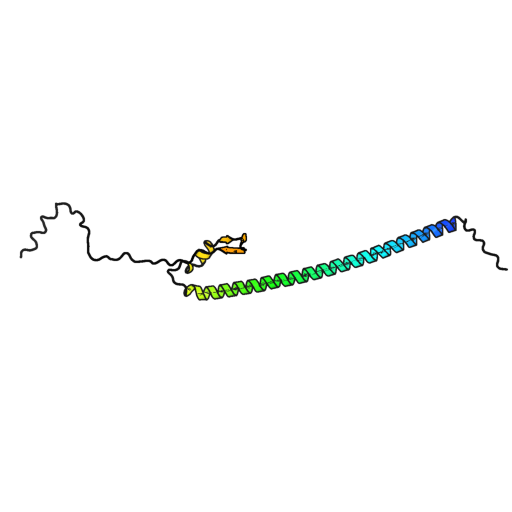3.417 -31.001 1.00 91.38 86 LYS A N 1
ATOM 691 C CA . LYS A 1 86 ? 21.874 4.493 -31.555 1.00 91.38 86 LYS A CA 1
ATOM 692 C C . LYS A 1 86 ? 20.848 4.030 -32.592 1.00 91.38 86 LYS A C 1
ATOM 694 O O . LYS A 1 86 ? 19.890 4.747 -32.850 1.00 91.38 86 LYS A O 1
ATOM 699 N N . ASP A 1 87 ? 21.065 2.872 -33.206 1.00 91.31 87 ASP A N 1
ATOM 700 C CA . ASP A 1 87 ? 20.159 2.278 -34.190 1.00 91.31 87 ASP A CA 1
ATOM 701 C C . ASP A 1 87 ? 19.069 1.391 -33.563 1.00 91.31 87 ASP A C 1
ATOM 703 O O . ASP A 1 87 ? 18.186 0.914 -34.275 1.00 91.31 87 ASP A O 1
ATOM 707 N N . SER A 1 88 ? 19.100 1.186 -32.243 1.00 93.12 88 SER A N 1
ATOM 708 C CA . SER A 1 88 ? 18.047 0.497 -31.497 1.00 93.12 88 SER A CA 1
ATOM 709 C C . SER A 1 88 ? 16.914 1.452 -31.123 1.00 93.12 88 SER A C 1
ATOM 711 O O . SER A 1 88 ? 17.157 2.585 -30.700 1.00 93.12 88 SER A O 1
ATOM 713 N N . ASN A 1 89 ? 15.667 0.979 -31.188 1.00 93.06 89 ASN A N 1
ATOM 714 C CA . ASN A 1 89 ? 14.513 1.722 -30.672 1.00 93.06 89 ASN A CA 1
ATOM 715 C C . ASN A 1 89 ? 14.630 2.040 -29.166 1.00 93.06 89 ASN A C 1
ATOM 717 O O . ASN A 1 89 ? 14.143 3.082 -28.729 1.00 93.06 89 ASN A O 1
ATOM 721 N N . TYR A 1 90 ? 15.348 1.213 -28.400 1.00 94.31 90 TYR A N 1
ATOM 722 C CA . TYR A 1 90 ? 15.609 1.425 -26.971 1.00 94.31 90 TYR A CA 1
ATOM 723 C C . TYR A 1 90 ? 16.635 2.525 -26.666 1.00 94.31 90 TYR A C 1
ATOM 725 O O . TYR A 1 90 ? 16.799 2.888 -25.503 1.00 94.31 90 TYR A O 1
ATOM 733 N N . TYR A 1 91 ? 17.305 3.099 -27.674 1.00 93.69 91 TYR A N 1
ATOM 734 C CA . TYR A 1 91 ? 18.165 4.266 -27.452 1.00 93.69 91 TYR A CA 1
ATOM 735 C C . TYR A 1 91 ? 17.362 5.463 -26.916 1.00 93.69 91 TYR A C 1
ATOM 737 O O . TYR A 1 91 ? 17.845 6.209 -26.063 1.00 93.69 91 TYR A O 1
ATOM 745 N N . ASN A 1 92 ? 16.114 5.626 -27.376 1.00 93.00 92 ASN A N 1
ATOM 746 C CA . ASN A 1 92 ? 15.186 6.631 -26.864 1.00 93.00 92 ASN A CA 1
ATOM 747 C C . ASN A 1 92 ? 14.233 6.007 -25.834 1.00 93.00 92 ASN A C 1
ATOM 749 O O . ASN A 1 92 ? 13.098 5.643 -26.145 1.00 93.00 92 ASN A O 1
ATOM 753 N N . ILE A 1 93 ? 14.707 5.903 -24.596 1.00 93.44 93 ILE A N 1
ATOM 754 C CA . ILE A 1 93 ? 13.960 5.306 -23.482 1.00 93.44 93 ILE A CA 1
ATOM 755 C C . ILE A 1 93 ? 12.658 6.070 -23.193 1.00 93.44 93 ILE A C 1
ATOM 757 O O . ILE A 1 93 ? 11.652 5.450 -22.864 1.00 93.44 93 ILE A O 1
ATOM 761 N N . GLU A 1 94 ? 12.631 7.393 -23.369 1.00 93.12 94 GLU A N 1
ATOM 762 C CA . GLU A 1 94 ? 11.410 8.188 -23.174 1.00 93.12 94 GLU A CA 1
ATOM 763 C C . GLU A 1 94 ? 10.316 7.812 -24.176 1.00 93.12 94 GLU A C 1
ATOM 765 O O . GLU A 1 94 ? 9.139 7.729 -23.821 1.00 93.12 94 GLU A O 1
ATOM 770 N N . LYS A 1 95 ? 10.701 7.495 -25.418 1.00 94.31 95 LYS A N 1
ATOM 771 C CA . LYS A 1 95 ? 9.765 6.943 -26.398 1.00 94.31 95 LYS A CA 1
ATOM 772 C C . LYS A 1 95 ? 9.274 5.556 -25.978 1.00 94.31 95 LYS A C 1
ATOM 774 O O . LYS A 1 95 ? 8.073 5.322 -26.011 1.00 94.31 95 LYS A O 1
ATOM 779 N N . VAL A 1 96 ? 10.168 4.670 -25.528 1.00 95.44 96 VAL A N 1
ATOM 780 C CA . VAL A 1 96 ? 9.785 3.331 -25.035 1.00 95.44 96 VAL A CA 1
ATOM 781 C C . VAL A 1 96 ? 8.777 3.435 -23.891 1.00 95.44 96 VAL A C 1
ATOM 783 O O . VAL A 1 96 ? 7.765 2.742 -23.924 1.00 95.44 96 VAL A O 1
ATOM 786 N N . LYS A 1 97 ? 9.004 4.324 -22.916 1.00 94.88 97 LYS A N 1
ATOM 787 C CA . LYS A 1 97 ? 8.068 4.570 -21.805 1.00 94.88 97 LYS A CA 1
ATOM 788 C C . LYS A 1 97 ? 6.696 5.017 -22.307 1.00 94.88 97 LYS A C 1
ATOM 790 O O . LYS A 1 97 ? 5.690 4.501 -21.842 1.00 94.88 97 LYS A O 1
ATOM 795 N N . LYS A 1 98 ? 6.661 5.952 -23.261 1.00 96.75 98 LYS A N 1
ATOM 796 C CA . LYS A 1 98 ? 5.413 6.464 -23.845 1.00 96.75 98 LYS A CA 1
ATOM 797 C C . LYS A 1 98 ? 4.638 5.392 -24.615 1.00 96.75 98 LYS A C 1
ATOM 799 O O . LYS A 1 98 ? 3.413 5.394 -24.580 1.00 96.75 98 LYS A O 1
ATOM 804 N N . ASP A 1 99 ? 5.356 4.510 -25.301 1.00 96.38 99 ASP A N 1
ATOM 805 C CA . ASP A 1 99 ? 4.779 3.432 -26.104 1.00 96.38 99 ASP A CA 1
ATOM 806 C C . ASP A 1 99 ? 4.464 2.177 -25.255 1.00 96.38 99 ASP A C 1
ATOM 808 O O . ASP A 1 99 ? 3.9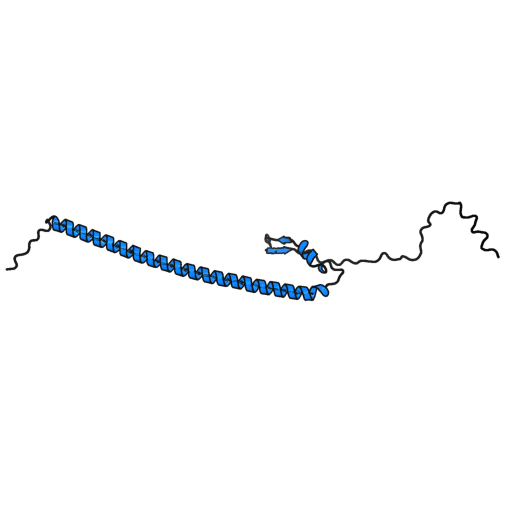03 1.212 -25.771 1.00 96.38 99 ASP A O 1
ATOM 812 N N . SER A 1 100 ? 4.821 2.171 -23.962 1.00 97.38 100 SER A N 1
ATOM 813 C CA . SER A 1 100 ? 4.540 1.070 -23.034 1.00 97.38 100 SER A CA 1
ATOM 814 C C . SER A 1 100 ? 3.139 1.184 -22.441 1.00 97.38 100 SER A C 1
ATOM 816 O O . SER A 1 100 ? 2.659 2.277 -22.145 1.00 97.38 100 SER A O 1
ATOM 818 N N . ILE A 1 101 ? 2.497 0.039 -22.218 1.00 97.62 101 ILE A N 1
ATOM 819 C CA . ILE A 1 101 ? 1.110 -0.038 -21.739 1.00 97.62 101 ILE A CA 1
ATOM 820 C C . ILE A 1 101 ? 1.076 -0.843 -20.441 1.00 97.62 101 ILE A C 1
ATOM 822 O O . ILE A 1 101 ? 1.700 -1.900 -20.352 1.00 97.62 101 ILE A O 1
ATOM 826 N N . TRP A 1 102 ? 0.375 -0.345 -19.421 1.00 97.75 102 TRP A N 1
ATOM 827 C CA . TRP A 1 102 ? 0.151 -1.100 -18.190 1.00 97.75 102 TRP A CA 1
ATOM 828 C C . TRP A 1 102 ? -0.869 -2.209 -18.449 1.00 97.75 102 TRP A C 1
ATOM 830 O O . TRP A 1 102 ? -1.971 -1.931 -18.921 1.00 97.75 102 TRP A O 1
ATOM 840 N N . ASN A 1 103 ? -0.495 -3.453 -18.156 1.00 97.56 103 ASN A N 1
ATOM 841 C CA . ASN A 1 103 ? -1.405 -4.587 -18.179 1.00 97.56 103 ASN A CA 1
ATOM 842 C C . ASN A 1 103 ? -1.828 -4.916 -16.742 1.00 97.56 103 ASN A C 1
ATOM 844 O O . ASN A 1 103 ? -1.012 -5.382 -15.945 1.00 97.56 103 ASN A O 1
ATOM 848 N N . GLU A 1 104 ? -3.098 -4.662 -16.431 1.00 97.69 104 GLU A N 1
ATOM 849 C CA . GLU A 1 104 ? -3.693 -4.900 -15.112 1.00 97.69 104 GLU A CA 1
ATOM 850 C C . GLU A 1 104 ? -3.790 -6.393 -14.785 1.00 97.69 104 GLU A C 1
ATOM 852 O O . GLU A 1 104 ? -3.458 -6.782 -13.667 1.00 97.69 104 GLU A O 1
ATOM 857 N N . ASP A 1 105 ? -4.143 -7.229 -15.766 1.00 97.25 105 ASP A N 1
ATOM 858 C CA . ASP A 1 105 ? -4.304 -8.679 -15.585 1.00 97.25 105 ASP A CA 1
ATOM 859 C C . ASP A 1 105 ? -2.977 -9.356 -15.226 1.00 97.25 105 ASP A C 1
ATOM 861 O O . ASP A 1 105 ? -2.919 -10.301 -14.440 1.00 97.25 105 ASP A O 1
ATOM 865 N N . GLU A 1 106 ? -1.889 -8.862 -15.812 1.00 96.12 106 GLU A N 1
ATOM 866 C CA . GLU A 1 106 ? -0.547 -9.403 -15.610 1.00 96.12 106 GLU A CA 1
ATOM 867 C C . GLU A 1 106 ? 0.266 -8.640 -14.557 1.00 96.12 106 GLU A C 1
ATOM 869 O O . GLU A 1 106 ? 1.391 -9.041 -14.248 1.00 96.12 106 GLU A O 1
ATOM 874 N N . GLY A 1 107 ? -0.265 -7.525 -14.045 1.00 95.81 107 GLY A N 1
ATOM 875 C CA . GLY A 1 107 ? 0.406 -6.653 -13.083 1.00 95.81 107 GLY A CA 1
ATOM 876 C C . GLY A 1 107 ? 1.766 -6.135 -13.562 1.00 95.81 107 GLY A C 1
ATOM 877 O O . GLY A 1 107 ? 2.684 -5.988 -12.751 1.00 95.81 107 GLY A O 1
ATOM 878 N N . ARG A 1 108 ? 1.941 -5.906 -14.873 1.00 97.00 108 ARG A N 1
ATOM 879 C CA . ARG A 1 108 ? 3.225 -5.466 -15.443 1.00 97.00 108 ARG A CA 1
ATOM 880 C C . ARG A 1 108 ? 3.070 -4.526 -16.632 1.00 97.00 108 ARG A C 1
ATOM 882 O O . ARG A 1 108 ? 2.081 -4.554 -17.357 1.00 97.00 108 ARG A O 1
ATOM 889 N N . TRP A 1 109 ? 4.115 -3.740 -16.883 1.00 97.31 109 TRP A N 1
ATOM 890 C CA . TRP A 1 109 ? 4.237 -2.968 -18.116 1.00 97.31 109 TRP A CA 1
ATOM 891 C C . TRP A 1 109 ? 4.558 -3.888 -19.299 1.00 97.31 109 TRP A C 1
ATOM 893 O O . TRP A 1 109 ? 5.487 -4.695 -19.240 1.00 97.31 109 TRP A O 1
ATOM 903 N N . VAL A 1 110 ? 3.812 -3.731 -20.389 1.00 97.44 110 VAL A N 1
ATOM 904 C CA . VAL A 1 110 ? 4.095 -4.329 -21.695 1.00 97.44 110 VAL A CA 1
ATOM 905 C C . VAL A 1 110 ? 4.937 -3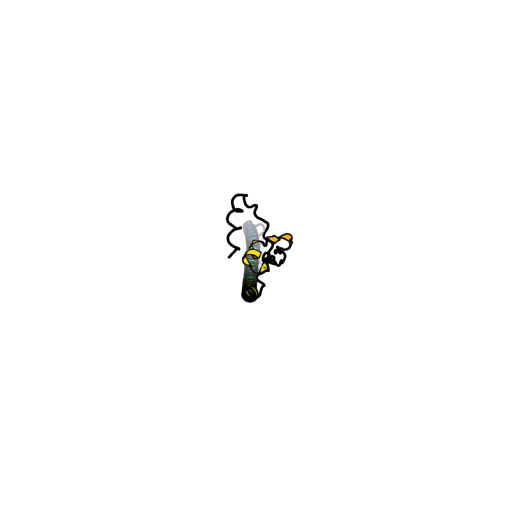.334 -22.485 1.00 97.44 110 VAL A C 1
ATOM 907 O O . VAL A 1 110 ? 4.472 -2.242 -22.813 1.00 97.44 110 VAL A O 1
ATOM 910 N N . LEU A 1 111 ? 6.190 -3.702 -22.750 1.00 96.62 111 LEU A N 1
ATOM 911 C CA . LEU A 1 111 ? 7.145 -2.863 -23.471 1.00 96.62 111 LEU A CA 1
ATOM 912 C C . LEU A 1 111 ? 7.123 -3.186 -24.980 1.00 96.62 111 LEU A C 1
ATOM 914 O O . LEU A 1 111 ? 6.885 -4.339 -25.348 1.00 96.62 111 LEU A O 1
ATOM 918 N N . PRO A 1 112 ? 7.427 -2.210 -25.857 1.00 94.94 112 PRO A N 1
ATOM 919 C CA . PRO A 1 112 ? 7.638 -2.446 -27.284 1.00 94.94 112 PRO A CA 1
ATOM 920 C C . PRO A 1 112 ? 8.742 -3.472 -27.560 1.00 94.94 112 PRO A C 1
ATOM 922 O O . PRO A 1 112 ? 9.769 -3.482 -26.889 1.00 94.94 112 PRO A O 1
ATOM 925 N N . GLU A 1 113 ? 8.589 -4.285 -28.605 1.00 93.94 113 GLU A N 1
ATOM 926 C CA . GLU A 1 113 ? 9.618 -5.253 -28.995 1.00 93.94 113 GLU A CA 1
ATOM 927 C C . GLU A 1 113 ? 10.927 -4.555 -29.416 1.00 93.94 113 GLU A C 1
ATOM 929 O O . GLU A 1 113 ? 10.924 -3.505 -30.072 1.00 93.94 113 GLU A O 1
ATOM 934 N N . MET A 1 114 ? 12.077 -5.123 -29.036 1.00 90.94 114 MET A N 1
ATOM 935 C CA . MET A 1 114 ? 13.378 -4.568 -29.414 1.00 90.94 114 MET A CA 1
ATOM 936 C C . MET A 1 114 ? 13.606 -4.724 -30.921 1.00 90.94 114 MET A C 1
ATOM 938 O O . MET A 1 114 ? 13.566 -5.823 -31.464 1.00 90.94 114 MET A O 1
ATOM 942 N N . SER A 1 115 ? 13.915 -3.617 -31.594 1.00 90.50 115 SER A N 1
ATOM 943 C CA . SER A 1 115 ? 1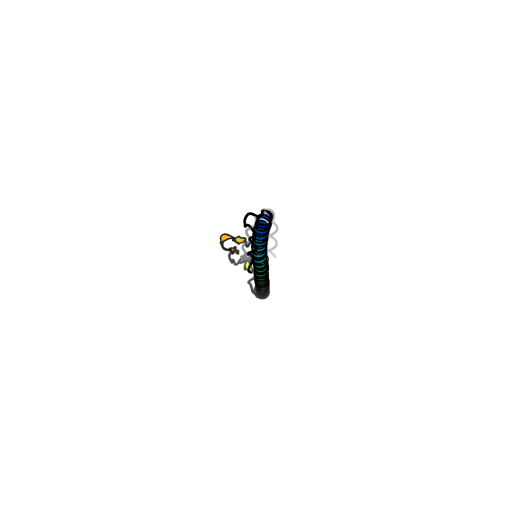4.195 -3.582 -33.030 1.00 90.50 115 SER A CA 1
ATOM 944 C C . SER A 1 115 ? 15.397 -2.692 -33.336 1.00 90.50 115 SER A C 1
ATOM 946 O O . SER A 1 115 ? 15.654 -1.694 -32.660 1.00 90.50 115 SER A O 1
ATOM 948 N N . VAL A 1 116 ? 16.152 -3.063 -34.372 1.00 89.81 116 VAL A N 1
ATOM 949 C CA . VAL A 1 116 ? 17.346 -2.335 -34.819 1.00 89.81 116 VAL A CA 1
ATOM 950 C C . VAL A 1 116 ? 17.132 -1.855 -36.249 1.00 89.81 116 VAL A C 1
ATOM 952 O O . VAL A 1 116 ? 17.002 -2.660 -37.173 1.00 89.81 116 VAL A O 1
ATOM 955 N N . SER A 1 117 ? 17.102 -0.539 -36.441 1.00 80.31 117 SER A N 1
ATOM 956 C CA . SER A 1 117 ? 16.903 0.088 -37.748 1.00 80.31 117 SER A CA 1
ATOM 957 C C . SER A 1 117 ? 18.237 0.247 -38.472 1.00 80.31 117 SER A C 1
ATOM 959 O O . SER A 1 117 ? 19.063 1.072 -38.095 1.00 80.31 117 SER A O 1
ATOM 961 N N . ARG A 1 118 ? 18.460 -0.509 -39.550 1.00 77.88 118 ARG A N 1
ATOM 962 C CA . ARG A 1 118 ? 19.617 -0.276 -40.425 1.00 77.88 118 ARG A CA 1
ATOM 963 C C . ARG A 1 118 ? 19.315 0.843 -41.409 1.00 77.88 118 ARG A C 1
ATOM 965 O O . ARG A 1 118 ? 18.628 0.631 -42.404 1.00 77.88 118 ARG A O 1
ATOM 972 N N . THR A 1 119 ? 19.896 2.009 -41.171 1.00 66.50 119 THR A N 1
ATOM 973 C CA . THR A 1 119 ? 19.949 3.057 -42.188 1.00 66.50 119 THR A CA 1
ATOM 974 C C . THR A 1 119 ? 21.065 2.715 -43.168 1.00 66.50 119 THR A C 1
ATOM 976 O O . THR A 1 119 ? 22.246 2.847 -42.852 1.00 66.50 119 THR A O 1
ATOM 979 N N . VAL A 1 120 ? 20.699 2.244 -44.357 1.00 69.38 120 VAL A N 1
ATOM 980 C CA . VAL A 1 120 ? 21.632 2.154 -45.482 1.00 69.38 120 VAL A CA 1
ATOM 981 C C . VAL A 1 120 ? 21.521 3.473 -46.232 1.00 69.38 120 VAL A C 1
ATOM 983 O O . VAL A 1 120 ? 20.418 3.877 -46.603 1.00 69.38 120 VAL A O 1
ATOM 986 N N . LEU A 1 121 ? 22.639 4.170 -46.434 1.00 61.88 121 LEU A N 1
ATOM 987 C CA . LEU A 1 121 ? 22.652 5.279 -47.385 1.00 61.88 121 LEU A CA 1
ATOM 988 C C . LEU A 1 121 ? 22.201 4.723 -48.744 1.00 61.88 121 LEU A C 1
ATOM 990 O O . LEU A 1 121 ? 22.642 3.624 -49.100 1.00 61.88 121 LEU A O 1
ATOM 994 N N . PRO A 1 122 ? 21.339 5.425 -49.504 1.00 66.50 122 PRO A N 1
ATOM 995 C CA . PRO A 1 122 ? 21.081 5.052 -50.885 1.00 66.50 122 PRO A CA 1
ATOM 996 C C . PRO A 1 122 ? 22.442 4.937 -51.558 1.00 66.50 122 PRO A C 1
ATOM 998 O O . PRO A 1 122 ? 23.191 5.916 -51.583 1.00 66.50 122 PRO A O 1
ATOM 1001 N N . ASN A 1 123 ? 22.808 3.730 -52.000 1.00 58.00 123 ASN A N 1
ATOM 1002 C CA . ASN A 1 123 ? 24.076 3.514 -52.677 1.00 58.00 123 ASN A CA 1
ATOM 1003 C C . ASN A 1 123 ? 24.188 4.590 -53.757 1.00 58.00 123 ASN A C 1
ATOM 1005 O O . ASN A 1 123 ? 23.323 4.668 -54.633 1.00 58.00 123 ASN A O 1
ATOM 1009 N N . ALA A 1 124 ? 25.238 5.411 -53.690 1.00 51.25 124 ALA A N 1
ATOM 1010 C CA . ALA A 1 124 ? 25.688 6.197 -54.824 1.00 51.25 124 ALA A CA 1
ATOM 1011 C C . ALA A 1 124 ? 26.126 5.185 -55.887 1.00 51.25 124 ALA A C 1
ATOM 1013 O O . ALA A 1 124 ? 27.293 4.822 -55.999 1.00 51.25 124 ALA A O 1
ATOM 1014 N N . HIS A 1 125 ? 25.150 4.612 -56.587 1.00 46.31 125 HIS A N 1
ATOM 1015 C CA . HIS A 1 125 ? 25.375 3.692 -57.673 1.00 46.31 125 HIS A CA 1
ATOM 1016 C C . HIS A 1 125 ? 26.008 4.509 -58.791 1.00 46.31 125 HIS A C 1
ATOM 1018 O O . HIS A 1 125 ? 25.328 5.226 -59.520 1.00 46.31 125 HIS A O 1
ATOM 1024 N N . ASN A 1 126 ? 27.335 4.451 -58.845 1.00 48.88 126 ASN A N 1
ATOM 1025 C CA . ASN A 1 126 ? 28.140 4.355 -60.052 1.00 48.88 126 ASN A CA 1
ATOM 1026 C C . ASN A 1 126 ? 27.371 4.695 -61.342 1.00 48.88 126 ASN A C 1
ATOM 1028 O O . ASN A 1 126 ? 26.757 3.832 -61.963 1.00 48.88 126 ASN A O 1
ATOM 1032 N N . GLY A 1 127 ? 27.452 5.963 -61.749 1.00 46.97 127 GLY A N 1
ATOM 1033 C CA . GLY A 1 127 ? 27.593 6.361 -63.151 1.00 46.97 127 GLY A CA 1
ATOM 1034 C C . GLY A 1 127 ? 26.658 5.730 -64.184 1.00 46.97 127 GLY A C 1
ATOM 1035 O O . GLY A 1 127 ? 27.132 5.323 -65.242 1.00 46.97 127 GLY A O 1
ATOM 1036 N N . LYS A 1 128 ? 25.344 5.702 -63.952 1.00 43.88 128 LYS A N 1
ATOM 1037 C CA . LYS A 1 128 ? 24.372 5.551 -65.048 1.00 43.88 128 LYS A CA 1
ATOM 1038 C C . LYS A 1 128 ? 23.337 6.661 -64.972 1.0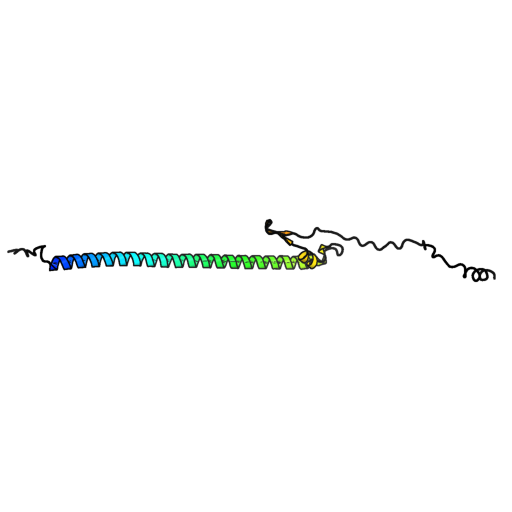0 43.88 128 LYS A C 1
ATOM 1040 O O . LYS A 1 128 ? 22.248 6.489 -64.437 1.00 43.88 128 LYS A O 1
ATOM 1045 N N . PHE A 1 129 ? 23.718 7.818 -65.514 1.00 44.41 129 PHE A N 1
ATOM 1046 C CA . PHE A 1 129 ? 22.766 8.847 -65.911 1.00 44.41 129 PHE A CA 1
ATOM 1047 C C . PHE A 1 129 ? 21.724 8.202 -66.831 1.00 44.41 129 PHE A C 1
ATOM 1049 O O . PHE A 1 129 ? 22.048 7.737 -67.924 1.00 44.41 129 PHE A O 1
ATOM 1056 N N . LEU A 1 130 ? 20.474 8.162 -66.373 1.00 48.00 130 LEU A N 1
ATOM 1057 C CA . LEU A 1 130 ? 19.317 8.020 -67.250 1.00 48.00 130 LEU A CA 1
ATOM 1058 C C . LEU A 1 130 ? 19.386 9.162 -68.277 1.00 48.00 130 LEU A C 1
ATOM 1060 O O . LEU A 1 130 ? 19.580 10.310 -67.862 1.00 48.00 130 LEU A O 1
ATOM 1064 N N . PRO A 1 131 ? 19.269 8.901 -69.591 1.00 42.62 131 PRO A N 1
ATOM 1065 C CA . PRO A 1 131 ? 19.332 9.973 -70.566 1.00 42.62 131 PRO A CA 1
ATOM 1066 C C . PRO A 1 131 ? 18.082 10.838 -70.401 1.00 42.62 131 PRO A C 1
ATOM 1068 O O . PRO A 1 131 ? 16.974 10.442 -70.760 1.00 42.62 131 PRO A O 1
ATOM 1071 N N . LEU A 1 132 ? 18.274 12.032 -69.838 1.00 45.44 132 LEU A N 1
ATOM 1072 C CA . LEU A 1 132 ? 17.325 13.125 -69.966 1.00 45.44 132 LEU A CA 1
ATOM 1073 C C . LEU A 1 132 ? 17.164 13.386 -71.463 1.00 45.44 132 LEU A C 1
ATOM 1075 O O . LEU A 1 132 ? 18.134 13.694 -72.156 1.00 45.44 132 LEU A O 1
ATOM 1079 N N . VAL A 1 133 ? 15.944 13.205 -71.959 1.00 55.34 133 VAL A N 1
ATOM 1080 C CA . VAL A 1 133 ? 15.551 13.526 -73.330 1.00 55.34 133 VAL A CA 1
ATOM 1081 C C . VAL A 1 133 ? 15.948 14.976 -73.603 1.00 55.34 133 VAL A C 1
ATOM 1083 O O . VAL A 1 133 ? 15.332 15.902 -73.080 1.00 55.34 133 VAL A O 1
ATOM 1086 N N . THR A 1 134 ? 17.000 15.185 -74.393 1.00 51.38 134 THR A N 1
ATOM 1087 C CA . THR A 1 134 ? 17.403 16.522 -74.827 1.00 51.38 134 THR A CA 1
ATOM 1088 C C . THR A 1 134 ? 16.614 16.904 -76.083 1.00 51.38 134 THR A C 1
ATOM 1090 O O . THR A 1 134 ? 16.586 16.143 -77.055 1.00 51.38 134 THR A O 1
ATOM 1093 N N . PRO A 1 135 ? 15.951 18.076 -76.105 1.00 49.62 135 PRO A N 1
ATOM 1094 C CA . PRO A 1 135 ? 15.307 18.590 -77.307 1.00 49.62 135 PRO A CA 1
ATOM 1095 C C . PRO A 1 135 ? 16.318 18.820 -78.438 1.00 49.62 135 PRO A C 1
ATOM 1097 O O . PRO A 1 135 ? 17.425 19.316 -78.224 1.00 49.62 135 PRO A O 1
ATOM 1100 N N . ARG A 1 136 ? 15.899 18.498 -79.667 1.00 50.62 136 ARG A N 1
ATOM 1101 C CA . ARG A 1 136 ? 16.694 18.411 -80.911 1.00 50.62 136 ARG A CA 1
ATOM 1102 C C . ARG A 1 136 ? 17.433 19.687 -81.361 1.00 50.62 136 ARG A C 1
ATOM 1104 O O . ARG A 1 136 ? 18.072 19.659 -82.407 1.00 50.62 136 ARG A O 1
ATOM 1111 N N . TYR A 1 137 ? 17.366 20.785 -80.611 1.00 48.34 137 TYR A N 1
ATOM 1112 C CA . TYR A 1 137 ? 17.900 22.088 -81.024 1.00 48.34 137 TYR A CA 1
ATOM 1113 C C . TYR A 1 137 ? 19.390 22.308 -80.702 1.00 48.34 137 TYR A C 1
ATOM 1115 O O . TYR A 1 137 ? 20.011 23.170 -81.314 1.00 48.34 137 TYR A O 1
ATOM 1123 N N . TYR A 1 138 ? 20.009 21.504 -79.829 1.00 44.62 138 TYR A N 1
ATOM 1124 C CA . TYR A 1 138 ? 21.406 21.714 -79.400 1.00 44.62 138 TYR A CA 1
ATOM 1125 C C . TYR A 1 138 ? 22.454 20.807 -80.072 1.00 44.62 138 TYR A C 1
ATOM 1127 O O . TYR A 1 138 ? 23.608 20.800 -79.654 1.00 44.62 138 TYR A O 1
ATOM 1135 N N . GLN A 1 139 ? 22.110 20.058 -81.127 1.00 48.75 139 GLN A N 1
ATOM 1136 C CA . GLN A 1 139 ? 23.099 19.211 -81.823 1.00 48.75 139 GLN A CA 1
ATOM 1137 C C . GLN A 1 139 ? 23.939 19.944 -82.882 1.00 48.75 139 GLN A C 1
ATOM 1139 O O . GLN A 1 139 ? 24.934 19.392 -83.345 1.00 48.75 139 GLN A O 1
ATOM 1144 N N . LEU A 1 140 ? 23.592 21.181 -83.256 1.00 51.94 140 LEU A N 1
ATOM 1145 C CA . LEU A 1 140 ? 24.305 21.901 -84.320 1.00 51.94 140 LEU A CA 1
ATOM 1146 C C . LEU A 1 140 ? 25.523 22.700 -83.836 1.00 51.94 140 LEU A C 1
ATOM 1148 O O . LEU A 1 140 ? 26.410 22.959 -84.635 1.00 51.94 140 LEU A O 1
ATOM 1152 N N . TYR A 1 141 ? 25.624 23.026 -82.544 1.00 50.69 141 TYR A N 1
ATOM 1153 C CA . TYR A 1 141 ? 26.751 23.817 -82.022 1.00 50.69 141 TYR A CA 1
ATOM 1154 C C . TYR A 1 141 ? 27.921 22.985 -81.481 1.00 50.69 141 TYR A C 1
ATOM 1156 O O . TYR A 1 141 ? 29.010 23.513 -81.289 1.00 50.69 141 TYR A O 1
ATOM 1164 N N . PHE A 1 142 ? 27.733 21.683 -81.253 1.00 48.53 142 PHE A N 1
ATOM 1165 C CA . PHE A 1 142 ? 28.770 20.837 -80.646 1.00 48.53 142 PHE A CA 1
ATOM 1166 C C . PHE A 1 142 ? 29.716 20.167 -81.653 1.00 48.53 142 PHE A C 1
ATOM 1168 O O . PHE A 1 142 ? 30.731 19.606 -81.243 1.00 48.53 142 PHE A O 1
ATOM 1175 N N . ARG A 1 143 ? 29.420 20.207 -82.962 1.00 47.28 143 ARG A N 1
ATOM 1176 C CA . ARG A 1 143 ? 30.214 19.483 -83.974 1.00 47.28 143 ARG A CA 1
ATOM 1177 C C . ARG A 1 143 ? 31.428 20.248 -84.508 1.00 47.28 143 ARG A C 1
ATOM 1179 O O . ARG A 1 143 ? 32.298 19.613 -85.099 1.00 47.28 143 ARG A O 1
ATOM 1186 N N . ASP A 1 144 ? 31.517 21.550 -84.247 1.00 53.78 144 ASP A N 1
ATOM 1187 C CA . ASP A 1 144 ? 32.579 22.410 -84.793 1.00 53.78 144 ASP A CA 1
ATOM 1188 C C . ASP A 1 144 ? 33.700 22.729 -83.790 1.00 53.78 144 ASP A C 1
ATOM 1190 O O . ASP A 1 144 ? 34.688 23.360 -84.150 1.00 53.78 144 ASP A O 1
ATOM 1194 N N . TRP A 1 145 ? 33.604 22.253 -82.544 1.00 46.66 145 TRP A N 1
ATOM 1195 C CA . TRP A 1 145 ? 34.609 22.544 -81.511 1.00 46.66 145 TRP A CA 1
ATOM 1196 C C . TRP A 1 145 ? 35.767 21.527 -81.439 1.00 46.66 145 TRP A C 1
ATOM 1198 O O . TRP A 1 145 ? 36.771 21.784 -80.791 1.00 46.66 145 TRP A O 1
ATOM 1208 N N . PHE A 1 146 ? 35.675 20.386 -82.137 1.00 49.62 146 PHE A N 1
ATOM 1209 C CA . PHE A 1 146 ? 36.700 19.322 -82.131 1.00 49.62 146 PHE A CA 1
ATOM 1210 C C . PHE A 1 146 ? 37.444 19.165 -83.472 1.00 49.62 146 PHE A C 1
ATOM 1212 O O . PHE A 1 146 ? 37.850 18.064 -83.847 1.00 49.62 146 PHE A O 1
ATOM 1219 N N . LYS A 1 147 ? 37.629 20.259 -84.219 1.00 51.97 147 LYS A N 1
ATOM 1220 C CA . LYS A 1 147 ? 38.576 20.306 -85.344 1.00 51.97 147 LYS A CA 1
ATOM 1221 C C . LYS A 1 147 ? 39.381 21.606 -85.345 1.00 51.97 147 LYS A C 1
ATOM 1223 O O . LYS A 1 147 ? 39.056 22.535 -86.083 1.00 51.97 147 LYS A O 1
ATOM 1228 N N . GLN A 1 148 ? 40.446 21.625 -84.548 1.00 45.44 148 GLN A N 1
ATOM 1229 C CA . GLN A 1 148 ? 41.688 22.358 -84.808 1.00 45.44 148 GLN A CA 1
ATOM 1230 C C . GLN A 1 148 ? 42.815 21.752 -83.979 1.00 45.44 148 GLN A C 1
ATOM 1232 O O . GLN A 1 148 ? 42.569 21.482 -82.784 1.00 45.44 148 GLN A O 1
#

Nearest PDB structures (foldseek):
  6rfq-assembly1_G  TM=3.274E-01  e=3.271E+00  Yarrowia lipolytica

Secondary structure (DSSP, 8-state):
--------TT-HHHHHHHHHHHHHHHHHHHHHHHHHHHHHHHHHHHHHHHHHHHHHHHHHHHHHHHHHHHHHHHHHHHHHGGGS-TTBGGG-HHHHHHH-EEETTTTEEEPPPP-B---------TT--------GGGSSSSSSTT--

pLDDT: mean 83.53, std 20.09, range [38.91, 98.69]

Solvent-accessible surface area (backbone atoms only — not comparable to full-atom values): 9171 Å² total; per-residue (Å²): 135,83,77,72,82,77,72,58,87,77,41,67,67,60,51,53,50,51,55,49,50,52,50,51,51,52,51,51,52,51,50,52,52,52,52,52,50,51,54,51,51,54,50,52,52,52,52,52,51,52,52,54,52,50,54,51,51,52,51,53,50,50,51,52,53,50,52,53,50,52,50,51,52,49,56,51,45,69,66,47,49,81,73,44,54,84,48,30,59,72,45,45,50,70,56,43,59,70,67,34,44,81,36,78,94,76,72,42,74,46,68,69,83,89,50,72,61,82,85,72,74,81,74,84,69,76,91,70,81,74,83,73,86,72,72,88,81,68,68,78,75,66,74,71,77,82,75,129

Mean predicted aligned error: 14.88 Å

Radius of gyration: 50.13 Å; Cα contacts (8 Å, |Δi|>4): 44; chains: 1; bounding box: 87×38×165 Å

Foldseek 3Di:
DCPPPPPPPPPVVVVVVVVVVVVVVVVVVVVVVVVVVVVVVVVVVVVVVVVVVVVVVVVVVVVVVVVVVVVVVVVVCVVCLVVDDPQKPCVPVVVQVVVWDQDPVVRDIDTDDIDGDDDDDPPPPPDDDDDDDDPPPPPPPPPPPPDD